Protein AF-A0A8K0I5X0-F1 (afdb_monomer)

Structur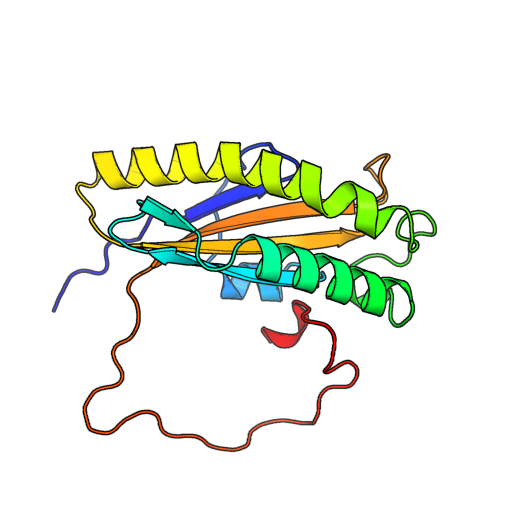e (mmCIF, N/CA/C/O backbone):
data_AF-A0A8K0I5X0-F1
#
_entry.id   AF-A0A8K0I5X0-F1
#
loop_
_atom_site.group_PDB
_atom_site.id
_atom_site.type_symbol
_atom_site.label_atom_id
_atom_site.label_alt_id
_atom_site.label_comp_id
_atom_site.label_asym_id
_atom_site.label_entity_id
_atom_site.label_seq_id
_atom_site.pdbx_PDB_ins_code
_atom_site.Cartn_x
_atom_site.Cartn_y
_atom_site.Cartn_z
_atom_site.occupancy
_atom_site.B_iso_or_equiv
_atom_site.auth_seq_id
_atom_site.auth_comp_id
_atom_site.auth_asym_id
_atom_site.auth_atom_id
_atom_site.pdbx_PDB_model_num
ATOM 1 N N . MET A 1 1 ? -26.945 3.906 11.981 1.00 29.92 1 MET A N 1
ATOM 2 C CA . MET A 1 1 ? -26.112 4.455 10.893 1.00 29.92 1 MET A CA 1
ATOM 3 C C . MET A 1 1 ? -24.850 4.997 11.536 1.00 29.92 1 MET A C 1
ATOM 5 O O . MET A 1 1 ? -24.919 6.042 12.167 1.00 29.92 1 MET A O 1
ATOM 9 N N . ALA A 1 2 ? -23.760 4.228 11.520 1.00 29.78 2 ALA A N 1
ATOM 10 C CA . ALA A 1 2 ? -22.483 4.699 12.047 1.00 29.78 2 ALA A CA 1
ATOM 11 C C . ALA A 1 2 ? -21.893 5.678 11.028 1.00 29.78 2 ALA A C 1
ATOM 13 O O . ALA A 1 2 ? -21.792 5.345 9.847 1.00 29.78 2 ALA A O 1
ATOM 14 N N . ALA A 1 3 ? -21.597 6.895 11.474 1.00 30.72 3 ALA A N 1
ATOM 15 C CA . ALA A 1 3 ? -20.929 7.895 10.664 1.00 30.72 3 ALA A CA 1
ATOM 16 C C . ALA A 1 3 ? -19.595 7.317 10.175 1.00 30.72 3 ALA A C 1
ATOM 18 O O . ALA A 1 3 ? -18.778 6.868 10.976 1.00 30.72 3 ALA A O 1
ATOM 19 N N . SER A 1 4 ? -19.397 7.300 8.859 1.00 37.94 4 SER A N 1
ATOM 20 C CA . SER A 1 4 ? -18.080 7.105 8.269 1.00 37.94 4 SER A CA 1
ATOM 21 C C . SER A 1 4 ? -17.205 8.255 8.762 1.00 37.94 4 SER A C 1
ATOM 23 O O . SER A 1 4 ? -17.360 9.392 8.322 1.00 37.94 4 SER A O 1
ATOM 25 N N . CYS A 1 5 ? -16.304 7.97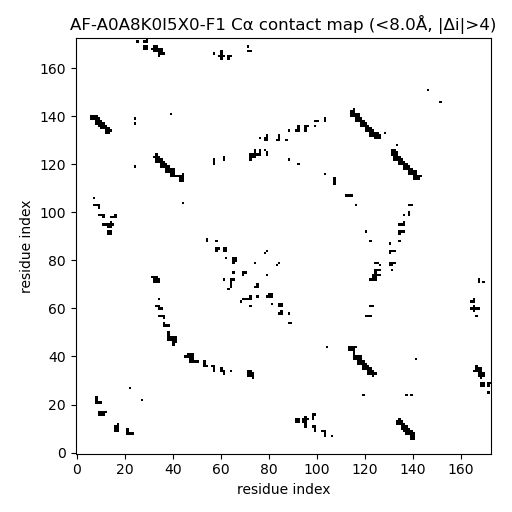7 9.705 1.00 38.91 5 CYS A N 1
ATOM 26 C CA . CYS A 1 5 ? -15.130 8.814 9.879 1.00 38.91 5 CYS A CA 1
ATOM 27 C C . CYS A 1 5 ? -14.436 8.829 8.516 1.00 38.91 5 CYS A C 1
ATOM 29 O O . CYS A 1 5 ? -14.141 7.766 7.963 1.00 38.91 5 CYS A O 1
ATOM 31 N N . SER A 1 6 ? -14.225 10.005 7.928 1.00 51.38 6 SER A N 1
ATOM 32 C CA . SER A 1 6 ? -13.335 10.127 6.778 1.00 51.38 6 SER A CA 1
ATOM 33 C C . SER A 1 6 ? -11.925 9.830 7.289 1.00 51.38 6 SER A C 1
ATOM 35 O O . SER A 1 6 ? -11.225 10.733 7.745 1.00 51.38 6 SER A O 1
ATOM 37 N N . GLY A 1 7 ? -11.567 8.546 7.345 1.00 64.31 7 GLY A N 1
ATOM 38 C CA . GLY A 1 7 ? -10.297 8.087 7.890 1.00 64.31 7 GLY A CA 1
ATOM 39 C C . GLY A 1 7 ? -9.145 8.818 7.210 1.00 64.31 7 GLY A C 1
ATOM 40 O O . GLY A 1 7 ? -9.146 8.969 5.984 1.00 64.31 7 GLY A O 1
ATOM 41 N N . GLY A 1 8 ? -8.192 9.307 8.007 1.00 86.69 8 GLY A N 1
ATOM 42 C CA . GLY A 1 8 ? -7.014 10.001 7.497 1.00 86.69 8 GLY A CA 1
ATOM 43 C C . GLY A 1 8 ? -6.289 9.135 6.466 1.00 86.69 8 GLY A C 1
ATOM 44 O O . GLY A 1 8 ? -6.124 7.927 6.661 1.00 86.69 8 GLY A O 1
ATOM 45 N N . ARG A 1 9 ? -5.890 9.752 5.352 1.00 94.75 9 ARG A N 1
ATOM 46 C CA . ARG A 1 9 ? -5.112 9.122 4.281 1.00 94.75 9 ARG A CA 1
ATOM 47 C C . ARG A 1 9 ? -3.801 9.871 4.144 1.00 94.75 9 ARG A C 1
ATOM 49 O O . ARG A 1 9 ? -3.785 11.098 4.165 1.00 94.75 9 ARG A O 1
ATOM 56 N N . PHE A 1 10 ? -2.723 9.124 3.991 1.00 96.62 10 PHE A N 1
ATOM 57 C CA . PHE A 1 10 ? -1.371 9.654 3.922 1.00 96.62 10 PHE A CA 1
ATOM 58 C C . PHE A 1 10 ? -0.678 9.043 2.720 1.00 96.62 10 PHE A C 1
ATOM 60 O O . PHE A 1 10 ? -0.804 7.843 2.470 1.00 96.62 10 PHE A O 1
ATOM 67 N N . LEU A 1 11 ? 0.057 9.871 1.992 1.00 97.81 11 LEU A N 1
ATOM 68 C CA . LEU A 1 11 ? 0.929 9.435 0.919 1.00 97.81 11 LEU A CA 1
ATOM 69 C C . LEU A 1 11 ? 2.339 9.911 1.235 1.00 97.81 11 LEU A C 1
ATOM 71 O O . LEU A 1 11 ? 2.541 11.055 1.638 1.00 97.81 11 LEU A O 1
ATOM 75 N N . ILE A 1 12 ? 3.296 9.010 1.089 1.00 97.69 12 ILE A N 1
ATOM 76 C CA . ILE A 1 12 ? 4.715 9.279 1.261 1.00 97.69 12 ILE A CA 1
ATOM 77 C C . ILE A 1 12 ? 5.373 8.888 -0.050 1.00 97.69 12 ILE A C 1
ATOM 79 O O . ILE A 1 12 ? 5.137 7.783 -0.539 1.00 97.69 12 ILE A O 1
ATOM 83 N N . VAL A 1 13 ? 6.143 9.803 -0.622 1.00 95.50 13 VAL A N 1
ATOM 84 C CA . VAL A 1 13 ? 6.848 9.620 -1.891 1.00 95.50 13 VAL A CA 1
ATOM 85 C C . VAL A 1 13 ? 8.331 9.762 -1.603 1.00 95.50 13 VAL A C 1
ATOM 87 O O . VAL A 1 13 ? 8.744 10.799 -1.089 1.00 95.50 13 VAL A O 1
ATOM 90 N N . ASN A 1 14 ? 9.109 8.712 -1.863 1.00 93.69 14 ASN A N 1
ATOM 91 C CA . ASN A 1 14 ? 10.561 8.684 -1.644 1.00 93.69 14 ASN A CA 1
ATOM 92 C C . ASN A 1 14 ? 10.944 9.181 -0.231 1.00 93.69 14 ASN A C 1
ATOM 94 O O . ASN A 1 14 ? 11.782 10.059 -0.060 1.00 93.69 14 ASN A O 1
ATOM 98 N N . GLY A 1 15 ? 10.254 8.682 0.804 1.00 94.31 15 GLY A N 1
ATOM 99 C CA . GLY A 1 15 ? 10.478 9.085 2.200 1.00 94.31 15 GLY A CA 1
ATOM 100 C C . GLY A 1 15 ? 9.826 10.410 2.626 1.00 94.31 15 GLY A C 1
ATOM 101 O O . GLY A 1 15 ? 9.713 10.675 3.826 1.00 94.31 15 GLY A O 1
ATOM 102 N N . VAL A 1 16 ? 9.321 11.217 1.689 1.00 95.19 16 VAL A N 1
ATOM 103 C CA . VAL A 1 16 ? 8.775 12.555 1.958 1.00 95.19 16 VAL A CA 1
ATOM 104 C C . VAL A 1 16 ? 7.240 12.543 1.991 1.00 95.19 16 VAL A C 1
ATOM 106 O O . VAL A 1 16 ? 6.602 12.064 1.051 1.00 95.19 16 VAL A O 1
ATOM 109 N N . PRO A 1 17 ? 6.596 13.079 3.045 1.00 95.38 17 PRO A N 1
ATOM 110 C CA . PRO A 1 17 ? 5.142 13.209 3.088 1.00 95.38 17 PRO A CA 1
ATOM 111 C C . PRO A 1 17 ? 4.601 14.119 1.979 1.00 95.38 17 PRO A C 1
ATOM 113 O O . PRO A 1 17 ? 5.042 15.257 1.818 1.00 95.38 17 PRO A O 1
ATOM 116 N N . HIS A 1 18 ? 3.596 13.639 1.255 1.00 94.88 18 HIS A N 1
ATOM 117 C CA . HIS A 1 18 ? 2.861 14.426 0.275 1.00 94.88 18 HIS A CA 1
ATOM 118 C C . HIS A 1 18 ? 1.938 15.435 0.977 1.00 94.88 18 HIS A C 1
ATOM 120 O O . HIS A 1 18 ? 1.214 15.079 1.906 1.00 94.88 18 HIS A O 1
ATOM 126 N N . ALA A 1 19 ? 1.949 16.690 0.523 1.00 88.19 19 ALA A N 1
ATOM 127 C CA . ALA A 1 19 ? 1.211 17.788 1.156 1.00 88.19 19 ALA A CA 1
ATOM 128 C C . ALA A 1 19 ? -0.217 18.009 0.608 1.00 88.19 19 ALA A C 1
ATOM 130 O O . ALA A 1 19 ? -0.969 18.791 1.188 1.00 88.19 19 ALA A O 1
ATOM 131 N N . GLY A 1 20 ? -0.584 17.376 -0.511 1.00 88.06 20 GLY A N 1
ATOM 132 C CA . GLY A 1 20 ? -1.892 17.521 -1.160 1.00 88.06 20 GLY A CA 1
ATOM 133 C C . GLY A 1 20 ? -2.956 16.532 -0.675 1.00 88.06 20 GLY A C 1
ATOM 134 O O . GLY A 1 20 ? -2.719 15.721 0.220 1.00 88.06 20 GLY A O 1
ATOM 135 N N . ASP A 1 21 ? -4.143 16.597 -1.290 1.00 91.19 21 ASP A N 1
ATOM 136 C CA . ASP A 1 21 ? -5.202 15.611 -1.049 1.00 91.19 21 ASP A CA 1
ATOM 137 C C . ASP A 1 21 ? -4.760 14.223 -1.527 1.00 91.19 21 ASP A C 1
ATOM 139 O O . ASP A 1 21 ? -4.235 14.056 -2.630 1.00 91.19 21 ASP A O 1
ATOM 143 N N . VAL A 1 22 ? -4.979 13.219 -0.682 1.00 95.38 22 VAL A N 1
ATOM 144 C CA . VAL A 1 22 ? -4.553 11.844 -0.943 1.00 95.38 22 VAL A CA 1
ATOM 145 C C . VAL A 1 22 ? -5.767 11.034 -1.395 1.00 95.38 22 VAL A C 1
ATOM 147 O O . VAL A 1 22 ? -6.696 10.854 -0.602 1.00 95.38 22 VAL A O 1
ATOM 150 N N . PRO A 1 23 ? -5.788 10.486 -2.624 1.00 94.50 23 PRO A N 1
ATOM 151 C CA . PRO A 1 23 ? -6.935 9.735 -3.125 1.00 94.50 23 PRO A CA 1
ATOM 152 C C . PRO A 1 23 ? -7.155 8.419 -2.353 1.00 94.50 23 PRO A C 1
ATOM 154 O O . PRO A 1 23 ? -6.279 7.946 -1.619 1.00 94.50 23 PRO A O 1
ATOM 157 N N . PRO A 1 24 ? -8.342 7.787 -2.470 1.00 94.50 24 PRO A N 1
ATOM 158 C CA . PRO A 1 24 ? -8.541 6.425 -1.979 1.00 94.50 24 PRO A CA 1
ATOM 159 C C . PRO A 1 24 ? -7.530 5.467 -2.621 1.00 94.50 24 PRO A C 1
ATOM 161 O O . PRO A 1 24 ? -7.135 5.670 -3.766 1.00 94.50 24 PRO A O 1
ATOM 164 N N . VAL A 1 25 ? -7.151 4.397 -1.913 1.00 94.94 25 VAL A N 1
ATOM 165 C CA . VAL A 1 25 ? -6.128 3.450 -2.398 1.00 94.94 25 VAL A CA 1
ATOM 166 C C . VAL A 1 25 ? -6.469 2.858 -3.770 1.00 94.94 25 VAL A C 1
ATOM 168 O O . VAL A 1 25 ? -5.575 2.642 -4.575 1.00 94.94 25 VAL A O 1
ATOM 171 N N . LEU A 1 26 ? -7.757 2.642 -4.059 1.00 94.44 26 LEU A N 1
ATOM 172 C CA . LEU A 1 26 ? -8.210 2.148 -5.358 1.00 94.44 26 LEU A CA 1
ATOM 173 C C . LEU A 1 26 ? -7.894 3.153 -6.473 1.00 94.44 26 LEU A C 1
ATOM 175 O O . LEU A 1 26 ? -7.140 2.827 -7.381 1.00 94.44 26 LEU A O 1
ATOM 179 N N . ALA A 1 27 ? -8.359 4.398 -6.332 1.00 94.25 27 ALA A N 1
ATOM 180 C CA . ALA A 1 27 ? -8.085 5.464 -7.295 1.00 94.25 27 ALA A CA 1
ATOM 181 C C . ALA A 1 27 ? -6.577 5.746 -7.445 1.00 94.25 27 ALA A C 1
ATOM 183 O O . ALA A 1 27 ? -6.103 6.046 -8.539 1.00 94.25 27 ALA A O 1
ATOM 184 N N . PHE A 1 28 ? -5.805 5.622 -6.357 1.00 95.25 28 PHE A N 1
ATOM 185 C CA . PHE A 1 28 ? -4.344 5.717 -6.400 1.00 95.25 28 PHE A CA 1
ATOM 186 C C . PHE A 1 28 ? -3.730 4.633 -7.299 1.00 95.25 28 PHE A C 1
ATOM 188 O O . PHE A 1 28 ? -2.926 4.953 -8.170 1.00 95.25 28 PHE A O 1
ATOM 195 N N . LEU A 1 29 ? -4.123 3.367 -7.120 1.00 95.56 29 LEU A N 1
ATOM 196 C CA . LEU A 1 29 ? -3.608 2.252 -7.920 1.00 95.56 29 LEU A CA 1
ATOM 197 C C . LEU A 1 29 ? -4.071 2.328 -9.382 1.00 95.56 29 LEU A C 1
ATOM 199 O O . LEU A 1 29 ? -3.286 2.057 -10.281 1.00 95.56 29 LEU A O 1
ATOM 203 N N . GLU A 1 30 ? -5.305 2.757 -9.643 1.00 93.50 30 GLU A N 1
ATOM 204 C CA . GLU A 1 30 ? -5.810 2.933 -11.013 1.00 93.50 30 GLU A CA 1
ATOM 205 C C . GLU A 1 30 ? -5.044 4.014 -11.798 1.00 93.50 30 GLU A C 1
ATOM 207 O O . GLU A 1 30 ? -4.874 3.884 -13.017 1.00 93.50 30 GLU A O 1
ATOM 212 N N . SER A 1 31 ? -4.584 5.066 -11.105 1.00 92.00 31 SER A N 1
ATOM 213 C CA . SER A 1 31 ? -3.871 6.211 -11.696 1.00 92.00 31 SER A CA 1
ATOM 214 C C . SER A 1 31 ? -2.346 6.109 -11.637 1.00 92.00 31 SER A C 1
ATOM 216 O O . SER A 1 31 ? -1.669 6.889 -12.304 1.00 92.00 31 SER A O 1
ATOM 218 N N . THR A 1 32 ? -1.793 5.157 -10.880 1.00 92.88 32 THR A N 1
ATOM 219 C CA . THR A 1 32 ? -0.343 5.009 -10.692 1.00 92.88 32 THR A CA 1
ATOM 220 C C . THR A 1 32 ? 0.099 3.608 -11.097 1.00 92.88 32 THR A C 1
ATOM 222 O O . THR A 1 32 ? -0.109 2.646 -10.359 1.00 92.88 32 THR A O 1
ATOM 225 N N . SER A 1 33 ? 0.729 3.481 -12.265 1.00 91.56 33 SER A N 1
ATOM 226 C CA . SER A 1 33 ? 1.323 2.223 -12.738 1.00 91.56 33 SER A CA 1
ATOM 227 C C . SER A 1 33 ? 2.529 1.816 -11.883 1.00 91.56 33 SER A C 1
ATOM 229 O O . SER A 1 33 ? 3.331 2.666 -11.497 1.00 91.56 33 SER A O 1
ATOM 231 N N . GLY A 1 34 ? 2.655 0.525 -11.573 1.00 93.44 34 GLY A N 1
ATOM 232 C CA . GLY A 1 34 ? 3.780 -0.011 -10.809 1.00 93.44 34 GLY A CA 1
ATOM 233 C C . GLY A 1 34 ? 3.482 -1.336 -10.107 1.00 93.44 34 GLY A C 1
ATOM 234 O O . GLY A 1 34 ? 2.338 -1.797 -10.024 1.00 93.44 34 GLY A O 1
ATOM 235 N N . ALA A 1 35 ? 4.526 -1.949 -9.553 1.00 94.56 35 ALA A N 1
ATOM 236 C CA . ALA A 1 35 ? 4.398 -3.122 -8.693 1.00 94.56 35 ALA A CA 1
ATOM 237 C C . ALA A 1 35 ? 3.953 -2.692 -7.292 1.00 94.56 35 ALA A C 1
ATOM 239 O O . ALA A 1 35 ? 4.452 -1.700 -6.768 1.00 94.56 35 ALA A O 1
ATOM 240 N N . TYR A 1 36 ? 3.056 -3.440 -6.646 1.00 96.38 36 TYR A N 1
ATOM 241 C CA . TYR A 1 36 ? 2.571 -3.061 -5.318 1.00 96.38 36 TYR A CA 1
ATOM 242 C C . TYR A 1 36 ? 2.332 -4.240 -4.379 1.00 96.38 36 TYR A C 1
ATOM 244 O O . TYR A 1 36 ? 2.051 -5.375 -4.768 1.00 96.38 36 TYR A O 1
ATOM 252 N N . THR A 1 37 ? 2.377 -3.957 -3.084 1.00 97.00 37 THR A N 1
ATOM 253 C CA . THR A 1 37 ? 1.956 -4.870 -2.024 1.00 97.00 37 THR A CA 1
ATOM 254 C C . THR A 1 37 ? 1.102 -4.107 -1.024 1.00 97.00 37 THR A C 1
ATOM 256 O O . THR A 1 37 ? 1.273 -2.912 -0.828 1.00 97.00 37 THR A O 1
ATOM 259 N N . THR A 1 38 ? 0.177 -4.810 -0.378 1.00 96.81 38 THR A N 1
ATOM 260 C CA . THR A 1 38 ? -0.692 -4.222 0.644 1.00 96.81 38 THR A CA 1
ATOM 261 C C . THR A 1 38 ? -0.659 -5.121 1.857 1.00 96.81 38 THR A C 1
ATOM 263 O O . THR A 1 38 ? -0.848 -6.331 1.705 1.00 96.81 38 THR A O 1
ATOM 266 N N . THR A 1 39 ? -0.417 -4.535 3.019 1.00 97.25 39 THR A N 1
ATOM 267 C CA . THR A 1 39 ? -0.546 -5.163 4.332 1.00 97.25 39 THR A CA 1
ATOM 268 C C . THR A 1 39 ? -1.390 -4.268 5.239 1.00 97.25 39 THR A C 1
ATOM 270 O O . THR A 1 39 ? -1.921 -3.244 4.806 1.00 97.25 39 THR A O 1
ATOM 273 N N . ARG A 1 40 ? -1.543 -4.662 6.497 1.00 96.75 40 ARG A N 1
ATOM 274 C CA . ARG A 1 40 ? -2.192 -3.861 7.523 1.00 96.75 40 ARG A CA 1
ATOM 275 C C . ARG A 1 40 ? -1.510 -4.024 8.867 1.00 96.75 40 ARG A C 1
ATOM 277 O O . ARG A 1 40 ? -0.764 -4.984 9.081 1.00 96.75 40 ARG A O 1
ATOM 284 N N . THR A 1 41 ? -1.832 -3.128 9.784 1.00 97.06 41 THR A N 1
ATOM 285 C CA . THR A 1 41 ? -1.501 -3.323 11.184 1.00 97.06 41 THR A CA 1
ATOM 286 C C . THR A 1 41 ? -2.465 -4.284 11.884 1.00 97.06 41 THR A C 1
ATOM 288 O O . THR A 1 41 ? -3.536 -4.642 11.368 1.00 97.06 41 THR A O 1
ATOM 291 N N . TYR A 1 42 ? -2.046 -4.742 13.059 1.00 95.50 42 TYR A N 1
ATOM 292 C CA . TYR A 1 42 ? -2.825 -5.582 13.950 1.00 95.50 42 TYR A CA 1
ATOM 293 C C . TYR A 1 42 ? -2.562 -5.239 15.414 1.00 95.50 42 TYR A C 1
ATOM 295 O O . TYR A 1 42 ? -1.448 -4.859 15.788 1.00 95.50 42 TYR A O 1
ATOM 303 N N . GLY A 1 43 ? -3.581 -5.465 16.241 1.00 93.88 43 GLY A N 1
ATOM 304 C CA . GLY A 1 43 ? -3.489 -5.323 17.684 1.00 93.88 43 GLY A CA 1
ATOM 305 C C . GLY A 1 43 ? -3.458 -3.859 18.090 1.00 93.88 43 GLY A C 1
ATOM 306 O O . GLY A 1 43 ? -2.593 -3.475 18.870 1.00 93.88 43 GLY A O 1
ATOM 307 N N . SER A 1 44 ? -4.377 -3.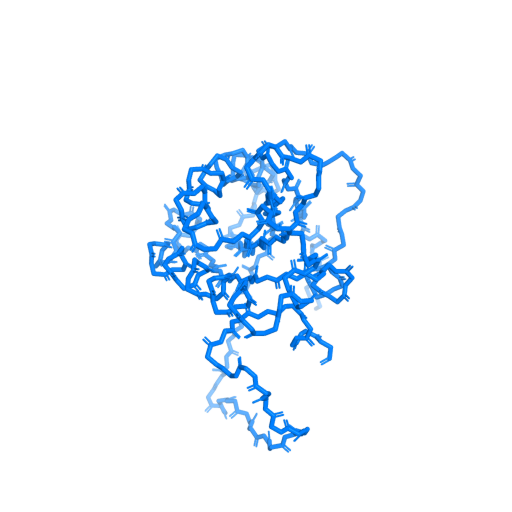046 17.558 1.00 91.50 44 SER A N 1
ATOM 308 C CA . SER A 1 44 ? -4.431 -1.605 17.833 1.00 91.50 44 SER A CA 1
ATOM 309 C C . SER A 1 44 ? -3.196 -0.878 17.285 1.00 91.50 44 SER A C 1
ATOM 311 O O . SER A 1 44 ? -2.568 -0.077 17.975 1.00 91.50 44 SER A O 1
ATOM 313 N N . ALA A 1 45 ? -2.835 -1.184 16.037 1.00 93.19 45 ALA A N 1
ATOM 314 C CA . ALA A 1 45 ? -1.670 -0.645 15.342 1.00 93.19 45 ALA A CA 1
ATOM 315 C C . ALA A 1 45 ? -0.285 -0.998 15.935 1.00 93.19 45 ALA A C 1
ATOM 317 O O . ALA A 1 45 ? 0.718 -0.400 15.551 1.00 93.19 45 ALA A O 1
ATOM 318 N N . ALA A 1 46 ? -0.201 -1.997 16.820 1.00 92.81 46 ALA A N 1
ATOM 319 C CA . ALA A 1 46 ? 1.049 -2.383 17.480 1.00 92.81 46 ALA A CA 1
ATOM 320 C C . ALA A 1 46 ? 2.047 -3.114 16.562 1.00 92.81 46 ALA A C 1
ATOM 322 O O . ALA A 1 46 ? 3.255 -3.049 16.786 1.00 92.81 46 ALA A O 1
ATOM 323 N N . LEU A 1 47 ? 1.558 -3.841 15.552 1.00 95.31 4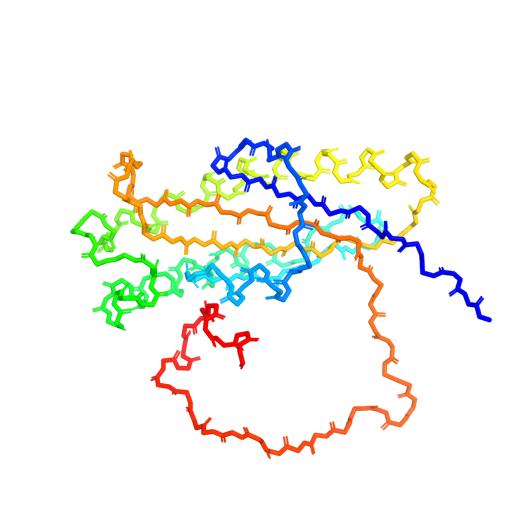7 LEU A N 1
ATOM 324 C CA . LEU A 1 47 ? 2.384 -4.666 14.664 1.00 95.31 47 LEU A CA 1
ATOM 325 C C . LEU A 1 47 ? 1.967 -4.489 13.207 1.00 95.31 47 LEU A C 1
ATOM 327 O O . LEU A 1 47 ? 0.777 -4.489 12.912 1.00 95.31 47 LEU A O 1
ATOM 331 N N . VAL A 1 48 ? 2.932 -4.441 12.286 1.00 96.62 48 VAL A N 1
ATOM 332 C CA . VAL A 1 48 ? 2.679 -4.564 10.840 1.00 96.62 48 VAL A CA 1
ATOM 333 C C . VAL A 1 48 ? 2.701 -6.044 10.458 1.00 96.62 48 VAL A C 1
ATOM 335 O O . VAL A 1 48 ? 3.703 -6.733 10.666 1.00 96.62 48 VAL A O 1
ATOM 338 N N . LEU A 1 49 ? 1.607 -6.559 9.895 1.00 96.62 49 LEU A N 1
ATOM 339 C CA . LEU A 1 49 ? 1.490 -7.989 9.614 1.00 96.62 49 LEU A CA 1
ATOM 340 C C . LEU A 1 49 ? 2.401 -8.429 8.461 1.00 96.62 49 LEU A C 1
ATOM 342 O O . LEU A 1 49 ? 2.380 -7.860 7.369 1.00 96.62 49 LEU A O 1
ATOM 346 N N . PHE A 1 50 ? 3.169 -9.495 8.704 1.00 96.62 50 PHE A N 1
ATOM 347 C CA . PHE A 1 50 ? 3.989 -10.198 7.709 1.00 96.62 50 PHE A CA 1
ATOM 348 C C . PHE A 1 50 ? 4.897 -9.290 6.864 1.00 96.62 50 PHE A C 1
ATOM 350 O O . PHE A 1 50 ? 5.137 -9.588 5.693 1.00 96.62 50 PHE A O 1
ATOM 357 N N . TRP A 1 51 ? 5.392 -8.192 7.439 1.00 94.12 51 TRP A N 1
ATOM 358 C CA . TRP A 1 51 ? 6.079 -7.126 6.705 1.00 94.12 51 TRP A CA 1
ATOM 359 C C . TRP A 1 51 ? 7.179 -7.628 5.760 1.00 94.12 51 TRP A C 1
ATOM 361 O O . TRP A 1 51 ? 7.137 -7.357 4.562 1.00 94.12 51 TRP A O 1
ATOM 371 N N . GLU A 1 52 ? 8.076 -8.472 6.266 1.00 94.06 52 GLU A N 1
ATOM 372 C CA . GLU A 1 52 ? 9.159 -9.080 5.483 1.00 94.06 52 GLU A CA 1
ATOM 373 C C . GLU A 1 52 ? 8.656 -9.837 4.249 1.00 94.06 52 GLU A C 1
ATOM 375 O O . GLU A 1 52 ? 9.181 -9.690 3.147 1.00 94.06 52 GLU A O 1
ATOM 380 N N . ARG A 1 53 ? 7.569 -10.602 4.398 1.00 95.62 53 ARG A N 1
ATOM 381 C CA . ARG A 1 53 ? 6.954 -11.334 3.283 1.00 95.62 53 ARG A CA 1
ATOM 382 C C . ARG A 1 53 ? 6.362 -10.377 2.250 1.00 95.62 53 ARG A C 1
ATOM 384 O O . ARG A 1 53 ? 6.419 -10.658 1.053 1.00 95.62 53 ARG A O 1
ATOM 391 N N . HIS A 1 54 ? 5.784 -9.263 2.698 1.00 96.56 54 HIS A N 1
ATOM 392 C CA . HIS A 1 54 ? 5.244 -8.244 1.804 1.00 96.56 54 HIS A CA 1
ATOM 393 C C . HIS A 1 54 ? 6.346 -7.535 1.013 1.00 96.56 54 HIS A C 1
ATOM 395 O O . HIS A 1 54 ? 6.149 -7.346 -0.188 1.00 96.56 54 HIS A O 1
ATOM 401 N N . LEU A 1 55 ? 7.483 -7.222 1.642 1.00 94.12 55 LEU A N 1
ATOM 402 C CA . LEU A 1 55 ? 8.653 -6.644 0.976 1.00 94.12 55 LEU A CA 1
ATOM 403 C C . LEU A 1 55 ? 9.276 -7.600 -0.043 1.00 94.12 55 LEU A C 1
ATOM 405 O O . LEU A 1 55 ? 9.506 -7.195 -1.181 1.00 94.12 55 LEU A O 1
ATOM 409 N N . CYS A 1 56 ? 9.477 -8.874 0.312 1.00 93.69 56 CYS A N 1
ATOM 410 C CA . CYS A 1 56 ? 9.982 -9.865 -0.643 1.00 93.69 56 CYS A CA 1
ATOM 411 C C . CYS A 1 56 ? 9.054 -9.989 -1.856 1.00 93.69 56 CYS A C 1
ATOM 413 O 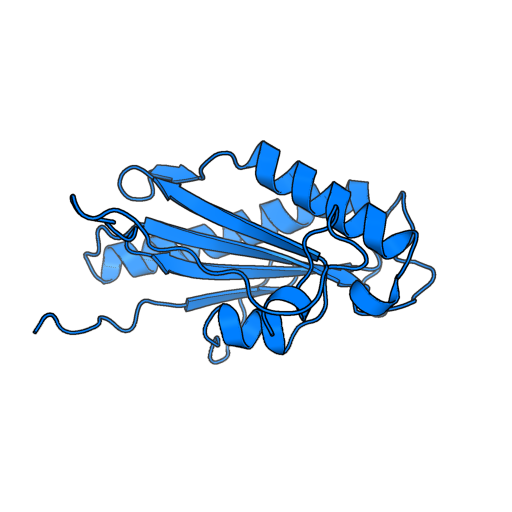O . CYS A 1 56 ? 9.512 -9.941 -2.992 1.00 93.69 56 CYS A O 1
ATOM 415 N N . ARG A 1 57 ? 7.733 -10.056 -1.631 1.00 94.44 57 ARG A N 1
ATOM 416 C CA . ARG A 1 57 ? 6.760 -10.125 -2.731 1.00 94.44 57 ARG A CA 1
ATOM 417 C C . ARG A 1 57 ? 6.767 -8.874 -3.614 1.00 94.44 57 ARG A C 1
ATOM 419 O O . ARG A 1 57 ? 6.547 -8.989 -4.819 1.00 94.44 57 ARG A O 1
ATOM 426 N N . LEU A 1 58 ? 6.977 -7.694 -3.030 1.00 95.56 58 LEU A N 1
ATOM 427 C CA . LEU A 1 58 ? 7.098 -6.442 -3.777 1.00 95.56 58 LEU A CA 1
ATOM 428 C C . LEU A 1 58 ? 8.343 -6.460 -4.669 1.00 95.56 58 LEU A C 1
ATOM 430 O O . LEU A 1 58 ? 8.226 -6.203 -5.864 1.00 95.56 58 LEU A O 1
ATOM 434 N N . ALA A 1 59 ? 9.495 -6.840 -4.110 1.00 92.75 59 ALA A N 1
ATOM 435 C CA . ALA A 1 59 ? 10.743 -6.976 -4.856 1.00 92.75 59 ALA A CA 1
ATOM 436 C C . ALA A 1 59 ? 10.630 -8.011 -5.985 1.00 92.75 59 ALA A C 1
ATOM 438 O O . ALA A 1 59 ? 11.039 -7.737 -7.111 1.00 92.75 59 ALA A O 1
ATOM 439 N N . ASP A 1 60 ? 10.005 -9.162 -5.721 1.00 92.44 60 ASP A N 1
ATOM 440 C CA . ASP A 1 60 ? 9.740 -10.177 -6.742 1.00 92.44 60 ASP A CA 1
ATOM 441 C C . ASP A 1 60 ? 8.810 -9.674 -7.847 1.00 92.44 60 ASP A C 1
ATOM 443 O O . ASP A 1 60 ? 9.064 -9.928 -9.022 1.00 92.44 60 ASP A O 1
ATOM 447 N N . SER A 1 61 ? 7.754 -8.939 -7.492 1.00 93.31 61 SER A N 1
ATOM 448 C CA . SER A 1 61 ? 6.835 -8.367 -8.481 1.00 93.31 61 SER A CA 1
ATOM 449 C C . SER A 1 61 ? 7.561 -7.351 -9.360 1.00 93.31 61 SER A C 1
ATOM 451 O O . SER A 1 61 ? 7.524 -7.479 -10.578 1.00 93.31 61 SER A O 1
ATOM 453 N N . ALA A 1 62 ? 8.292 -6.408 -8.759 1.00 91.50 62 ALA A N 1
ATOM 454 C CA . ALA A 1 62 ? 9.075 -5.415 -9.493 1.00 91.50 62 ALA A CA 1
ATOM 455 C C . ALA A 1 62 ? 10.123 -6.069 -10.407 1.00 91.50 62 ALA A C 1
ATOM 457 O O . ALA A 1 62 ? 10.269 -5.676 -11.560 1.00 91.50 62 ALA A O 1
ATOM 458 N N . ARG A 1 63 ? 10.797 -7.121 -9.925 1.00 88.62 63 ARG A N 1
ATOM 459 C CA . ARG A 1 63 ? 11.739 -7.932 -10.707 1.00 88.62 63 ARG A CA 1
ATOM 460 C C . ARG A 1 63 ? 11.087 -8.570 -11.928 1.00 88.62 63 ARG A C 1
ATOM 462 O O . ARG A 1 63 ? 11.677 -8.539 -13.004 1.00 88.62 63 ARG A O 1
ATOM 469 N N . ILE A 1 64 ? 9.928 -9.206 -11.751 1.00 90.06 64 ILE A N 1
ATOM 470 C CA . ILE A 1 64 ? 9.221 -9.869 -12.852 1.00 90.06 64 ILE A CA 1
ATOM 471 C C . ILE A 1 64 ? 8.856 -8.832 -13.918 1.00 90.06 64 ILE A C 1
ATOM 473 O O . ILE A 1 64 ? 9.193 -9.039 -15.080 1.00 90.06 64 ILE A O 1
ATOM 477 N N . LEU A 1 65 ? 8.261 -7.701 -13.520 1.00 89.31 65 LEU A N 1
ATOM 478 C CA . LEU A 1 65 ? 7.862 -6.647 -14.459 1.00 89.31 65 LEU A CA 1
ATOM 479 C C . LEU A 1 65 ? 9.070 -6.040 -15.179 1.00 89.31 65 LEU A C 1
ATOM 481 O O . LEU A 1 65 ? 9.067 -5.972 -16.400 1.00 89.31 65 LEU A O 1
ATOM 485 N N . ALA A 1 66 ? 10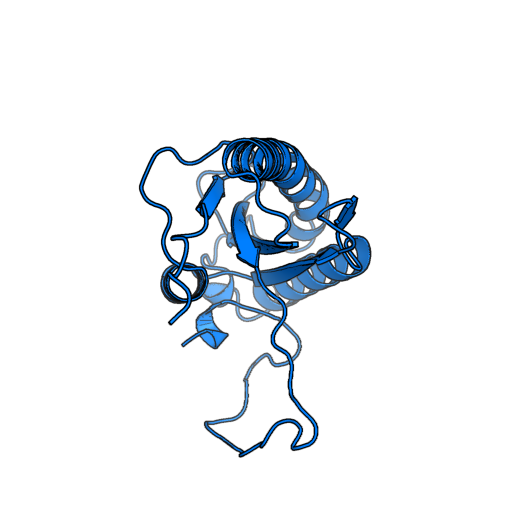.144 -5.707 -14.456 1.00 85.69 66 ALA A N 1
ATOM 486 C CA . ALA A 1 66 ? 11.381 -5.196 -15.053 1.00 85.69 66 ALA A CA 1
ATOM 487 C C . ALA A 1 66 ? 12.008 -6.161 -16.078 1.00 85.69 66 ALA A C 1
ATOM 489 O O . ALA A 1 66 ? 12.730 -5.732 -16.976 1.00 85.69 66 ALA A O 1
ATOM 490 N N . GLY A 1 67 ? 11.780 -7.470 -15.920 1.00 82.81 67 GLY A N 1
ATOM 491 C CA . GLY A 1 67 ? 12.249 -8.493 -16.851 1.00 82.81 67 GLY A CA 1
ATOM 492 C C . GLY A 1 67 ? 11.362 -8.641 -18.087 1.00 82.81 67 GLY A C 1
ATOM 493 O O . GLY A 1 67 ? 11.890 -8.821 -19.181 1.00 82.81 67 GLY A O 1
ATOM 494 N N . SER A 1 68 ? 10.040 -8.605 -17.909 1.00 79.56 68 SER A N 1
ATOM 495 C CA . SER A 1 68 ? 9.021 -8.581 -18.965 1.00 79.56 68 SER A CA 1
ATOM 496 C C . SER A 1 68 ? 7.630 -8.626 -18.312 1.00 79.56 68 SER A C 1
ATOM 498 O O . SER A 1 68 ? 7.371 -9.584 -17.573 1.00 79.56 68 SER A O 1
ATOM 500 N N . PRO A 1 69 ? 6.698 -7.690 -18.589 1.00 84.06 69 PRO A N 1
ATOM 501 C CA . PRO A 1 69 ? 6.769 -6.481 -19.428 1.00 84.06 69 PRO A CA 1
ATOM 502 C C . PRO A 1 69 ? 7.074 -5.193 -18.604 1.00 84.06 69 PRO A C 1
ATOM 504 O O . PRO A 1 69 ? 6.325 -4.877 -17.670 1.00 84.06 69 PRO A O 1
ATOM 507 N N . PRO A 1 70 ? 8.166 -4.453 -18.900 1.00 82.94 70 PRO A N 1
ATOM 508 C CA . PRO A 1 70 ? 8.622 -3.310 -18.092 1.00 82.94 70 PRO A CA 1
ATOM 509 C C . PRO A 1 70 ? 7.667 -2.1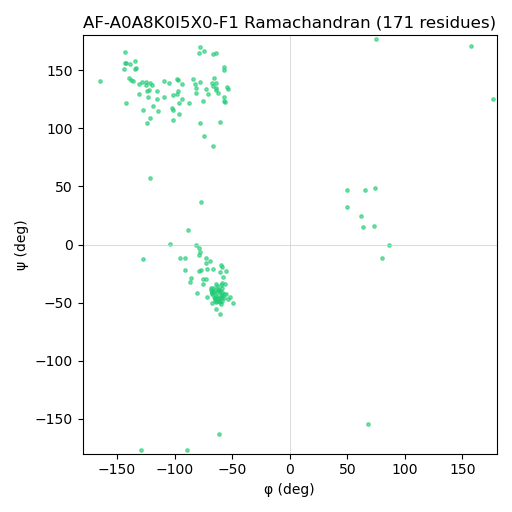11 -18.113 1.00 82.94 70 PRO A C 1
ATOM 511 O O . PRO A 1 70 ? 7.638 -1.345 -17.148 1.00 82.94 70 PRO A O 1
ATOM 514 N N . GLU A 1 71 ? 6.809 -2.012 -19.126 1.00 86.50 71 GLU A N 1
ATOM 515 C CA . GLU A 1 71 ? 5.801 -0.959 -19.263 1.00 86.50 71 GLU A CA 1
ATOM 516 C C . GLU A 1 71 ? 4.848 -0.953 -18.052 1.00 86.50 71 GLU A C 1
ATOM 518 O O . GLU A 1 71 ? 4.416 0.096 -17.571 1.00 86.50 71 GLU A O 1
ATOM 523 N N . LEU A 1 72 ? 4.572 -2.137 -17.487 1.00 88.06 72 LEU A N 1
ATOM 524 C CA . LEU A 1 72 ? 3.725 -2.302 -16.299 1.00 88.06 72 LEU A CA 1
ATOM 525 C C . LEU A 1 72 ? 4.394 -1.828 -15.001 1.00 88.06 72 LEU A C 1
ATOM 527 O O . LEU A 1 72 ? 3.713 -1.635 -13.990 1.00 88.06 72 LEU A O 1
ATOM 531 N N . LEU A 1 73 ? 5.715 -1.631 -15.008 1.00 86.69 73 LEU A N 1
ATOM 532 C CA . LEU A 1 73 ? 6.437 -0.977 -13.918 1.00 86.69 73 LEU A CA 1
ATOM 533 C C . LEU A 1 73 ? 6.341 0.557 -14.018 1.00 86.69 73 LEU A C 1
ATOM 535 O O . LEU A 1 73 ? 6.868 1.251 -13.155 1.00 86.69 73 LEU A O 1
ATOM 539 N N . GLY A 1 74 ? 5.657 1.096 -15.031 1.00 80.62 74 GLY A N 1
ATOM 540 C CA . GLY A 1 74 ? 5.429 2.531 -15.212 1.00 80.62 74 GLY A CA 1
ATOM 541 C C . GLY A 1 74 ? 6.550 3.270 -15.946 1.00 80.62 74 GLY A C 1
ATOM 542 O O . GLY A 1 74 ? 6.425 4.475 -16.149 1.00 80.62 74 GLY A O 1
ATOM 543 N N . SER A 1 75 ? 7.625 2.582 -16.346 1.00 71.75 75 SER A N 1
ATOM 544 C CA . SER A 1 75 ? 8.682 3.128 -17.202 1.00 71.75 75 SER A CA 1
ATOM 545 C C . SER A 1 75 ? 9.557 2.010 -17.779 1.00 71.75 75 SER A C 1
ATOM 547 O O . SER A 1 75 ? 9.948 1.088 -17.062 1.00 71.75 75 SER A O 1
ATOM 549 N N . ASP A 1 76 ? 9.948 2.154 -19.047 1.00 67.19 76 ASP A N 1
ATOM 550 C CA . ASP A 1 76 ? 10.831 1.220 -19.765 1.00 67.19 76 ASP A CA 1
ATOM 551 C C . ASP A 1 76 ? 12.318 1.571 -19.572 1.00 67.19 76 ASP A C 1
ATOM 553 O O . ASP A 1 76 ? 13.202 1.102 -20.303 1.00 67.19 76 ASP A O 1
ATOM 557 N N . HIS A 1 77 ? 12.614 2.456 -18.614 1.00 67.38 77 HIS A N 1
ATOM 558 C CA . HIS A 1 77 ? 13.917 3.085 -18.509 1.00 67.38 77 HIS A CA 1
ATOM 559 C C . HIS A 1 77 ? 15.032 2.060 -18.210 1.00 67.38 77 HIS A C 1
ATOM 561 O O . HIS A 1 77 ? 14.906 1.240 -17.294 1.00 67.38 77 HIS A O 1
ATOM 567 N N . PRO A 1 78 ? 16.193 2.119 -18.900 1.00 63.97 78 PRO A N 1
ATOM 568 C CA . PRO A 1 78 ? 17.274 1.140 -18.743 1.00 63.97 78 PRO A CA 1
ATOM 569 C C . PRO A 1 78 ? 17.850 1.024 -17.325 1.00 63.97 78 PRO A C 1
ATOM 571 O O . PRO A 1 78 ? 18.508 0.027 -17.028 1.00 63.97 78 PRO A O 1
ATOM 574 N N . ARG A 1 79 ? 17.647 2.038 -16.468 1.00 65.19 79 ARG A N 1
ATOM 575 C CA . ARG A 1 79 ? 18.080 2.018 -15.058 1.00 65.19 79 ARG A CA 1
ATOM 576 C C . ARG A 1 79 ? 17.148 1.219 -14.148 1.00 65.19 79 ARG A C 1
ATOM 578 O O . ARG A 1 79 ? 17.626 0.668 -13.164 1.00 65.19 79 ARG A O 1
ATOM 585 N N . ALA A 1 80 ? 15.883 1.030 -14.522 1.00 61.88 80 ALA A N 1
ATOM 586 C CA . ALA A 1 80 ? 14.937 0.170 -13.809 1.00 61.88 80 ALA A CA 1
ATOM 587 C C . ALA A 1 80 ? 15.185 -1.330 -14.100 1.00 61.88 80 ALA A C 1
ATOM 589 O O . ALA A 1 80 ? 14.254 -2.125 -14.214 1.00 61.88 80 ALA A O 1
ATOM 590 N N . ARG A 1 81 ? 16.455 -1.739 -14.247 1.00 65.88 81 ARG A N 1
ATOM 591 C CA . ARG A 1 81 ? 16.852 -3.121 -14.544 1.00 65.88 81 ARG A CA 1
ATOM 592 C C . ARG A 1 81 ? 17.263 -3.872 -13.282 1.00 65.88 81 ARG A C 1
ATOM 594 O O . ARG A 1 81 ? 17.910 -3.360 -12.370 1.00 65.88 81 ARG A O 1
ATOM 601 N N . PHE A 1 82 ? 16.883 -5.141 -13.265 1.00 61.75 82 PHE A N 1
ATOM 602 C CA . PHE A 1 82 ? 17.131 -6.097 -12.198 1.00 61.75 82 PHE A CA 1
ATOM 603 C C . PHE A 1 82 ? 18.608 -6.526 -12.218 1.00 61.75 82 PHE A C 1
ATOM 605 O O . PHE A 1 82 ? 18.989 -7.376 -13.023 1.00 61.75 82 PHE A O 1
ATOM 612 N N . PRO A 1 83 ? 19.471 -5.857 -11.433 1.00 56.41 83 PRO A N 1
ATOM 613 C CA . PRO A 1 83 ? 19.529 -6.106 -9.988 1.00 56.41 83 PRO A CA 1
ATOM 614 C C . PRO A 1 83 ? 19.417 -4.855 -9.099 1.00 56.41 83 PRO A C 1
ATOM 616 O O . PRO A 1 83 ? 19.205 -5.005 -7.896 1.00 56.41 83 PRO A O 1
ATOM 619 N N . ALA A 1 84 ? 19.530 -3.648 -9.663 1.00 62.94 84 ALA A N 1
ATOM 620 C CA . ALA A 1 84 ? 19.500 -2.397 -8.900 1.00 62.94 84 ALA A CA 1
ATOM 621 C C . ALA A 1 84 ? 18.165 -2.247 -8.157 1.00 62.94 84 ALA A C 1
ATOM 623 O O . ALA A 1 84 ? 18.140 -2.063 -6.943 1.00 62.94 84 ALA A O 1
ATOM 624 N N . VAL A 1 85 ? 17.065 -2.516 -8.869 1.00 66.00 85 VAL A N 1
ATOM 625 C CA . VAL A 1 85 ? 15.686 -2.434 -8.368 1.00 66.00 85 VAL A CA 1
ATOM 626 C C . VAL A 1 85 ? 15.477 -3.222 -7.070 1.00 66.00 85 VAL A C 1
ATOM 628 O O . VAL A 1 85 ? 14.884 -2.725 -6.122 1.00 66.00 85 VAL A O 1
ATOM 631 N N . SER A 1 86 ? 15.986 -4.451 -6.973 1.00 69.81 86 SER A N 1
ATOM 632 C CA . SER A 1 86 ? 15.715 -5.290 -5.799 1.00 69.81 86 SER A CA 1
ATOM 633 C C . SER A 1 86 ? 16.501 -4.874 -4.556 1.00 69.81 86 SER A C 1
ATOM 635 O O . SER A 1 86 ? 16.024 -5.115 -3.446 1.00 69.81 86 SER A O 1
ATOM 637 N N . ALA A 1 87 ? 17.698 -4.307 -4.723 1.00 73.50 87 ALA A N 1
ATOM 638 C CA . ALA A 1 87 ? 18.539 -3.893 -3.603 1.00 73.50 87 ALA A CA 1
ATOM 639 C C . ALA A 1 87 ? 18.016 -2.606 -2.949 1.00 73.50 87 ALA A C 1
ATOM 641 O O . ALA A 1 87 ? 18.092 -2.462 -1.729 1.00 73.50 87 ALA A O 1
ATOM 642 N N . VAL A 1 88 ? 17.436 -1.710 -3.752 1.00 81.06 88 VAL A N 1
ATOM 643 C CA . VAL A 1 88 ? 16.981 -0.390 -3.296 1.00 81.06 88 VAL A CA 1
ATOM 644 C C . VAL A 1 88 ? 15.566 -0.415 -2.702 1.00 81.06 88 VAL A C 1
ATOM 646 O O . VAL A 1 88 ? 15.283 0.338 -1.777 1.00 81.06 88 VAL A O 1
ATOM 649 N N . ILE A 1 89 ? 14.678 -1.330 -3.121 1.00 88.31 89 ILE A N 1
ATOM 650 C CA . ILE A 1 89 ? 13.273 -1.348 -2.650 1.00 88.31 89 ILE A CA 1
ATOM 651 C C . ILE A 1 89 ? 13.157 -1.365 -1.121 1.00 88.31 89 ILE A C 1
ATOM 653 O O . ILE A 1 89 ? 12.371 -0.610 -0.554 1.00 88.31 89 ILE A O 1
ATOM 657 N N . ARG A 1 90 ? 13.922 -2.220 -0.434 1.00 91.94 90 ARG A N 1
ATOM 658 C CA . ARG A 1 90 ? 13.819 -2.349 1.026 1.00 91.94 90 ARG A CA 1
ATOM 659 C C . ARG A 1 90 ? 14.130 -1.034 1.758 1.00 91.94 90 ARG A C 1
ATOM 661 O O . ARG A 1 90 ? 13.246 -0.588 2.489 1.00 91.94 90 ARG A O 1
ATOM 668 N N . PRO A 1 91 ? 15.324 -0.425 1.620 1.00 91.62 91 PRO A N 1
ATOM 669 C CA . PRO A 1 91 ? 15.656 0.781 2.375 1.00 91.62 91 PRO A CA 1
ATOM 670 C C . PRO A 1 91 ? 14.673 1.931 2.114 1.00 91.62 91 PRO A C 1
ATOM 672 O O . PRO A 1 91 ? 14.194 2.524 3.080 1.00 91.62 91 PRO A O 1
ATOM 675 N N . PHE A 1 92 ? 14.279 2.174 0.858 1.00 90.31 92 PHE A N 1
ATOM 676 C CA . PHE A 1 92 ? 13.341 3.254 0.517 1.00 90.31 92 PHE A CA 1
ATOM 677 C C . PHE A 1 92 ? 11.924 3.022 1.049 1.00 90.31 92 PHE A C 1
ATOM 679 O O . PHE A 1 92 ? 11.274 3.944 1.558 1.00 90.31 92 PHE A O 1
ATOM 686 N N . VAL A 1 93 ? 11.422 1.785 0.967 1.00 94.75 93 VAL A N 1
ATOM 687 C CA . VAL A 1 93 ? 10.100 1.460 1.514 1.00 94.75 93 VAL A CA 1
ATOM 688 C C . VAL A 1 93 ? 10.122 1.543 3.040 1.00 94.75 93 VAL A C 1
ATOM 690 O O . VAL A 1 93 ? 9.163 2.034 3.632 1.00 94.75 93 VAL A O 1
ATOM 693 N N . GLU A 1 94 ? 11.198 1.108 3.697 1.00 94.62 94 GLU A N 1
ATOM 694 C CA . GLU A 1 94 ? 11.335 1.228 5.151 1.00 94.62 94 GLU A CA 1
ATOM 695 C C . GLU A 1 94 ? 11.435 2.683 5.620 1.00 94.62 94 GLU A C 1
ATOM 697 O O . GLU A 1 94 ? 10.827 3.042 6.630 1.00 94.62 94 GLU A O 1
ATOM 702 N N . GLU A 1 95 ? 12.174 3.532 4.907 1.00 93.69 95 GLU A N 1
ATOM 703 C CA . GLU A 1 95 ? 12.214 4.971 5.174 1.00 93.69 95 GLU A CA 1
ATOM 704 C C . GLU A 1 95 ? 10.820 5.593 5.050 1.00 93.69 95 GLU A C 1
ATOM 706 O O . GLU A 1 95 ? 10.327 6.214 6.000 1.00 93.69 95 GLU A O 1
ATOM 711 N N . SER A 1 96 ? 10.139 5.323 3.934 1.00 95.81 96 SER A N 1
ATOM 712 C CA . SER A 1 96 ? 8.770 5.788 3.701 1.00 95.81 96 SER A CA 1
ATOM 713 C C . SER A 1 96 ? 7.804 5.280 4.775 1.00 95.81 96 SER A C 1
ATOM 715 O O . SER A 1 96 ? 6.921 6.012 5.225 1.00 95.81 96 SER A O 1
ATOM 717 N N . LEU A 1 97 ? 7.997 4.042 5.243 1.00 95.62 97 LEU A N 1
ATOM 718 C CA . LEU A 1 97 ? 7.197 3.436 6.303 1.00 95.62 97 LEU A CA 1
ATOM 719 C C . LEU A 1 97 ? 7.386 4.144 7.639 1.00 95.62 97 LEU A C 1
ATOM 721 O O . LEU A 1 97 ? 6.393 4.428 8.310 1.00 95.62 97 LEU A O 1
ATOM 725 N N . ARG A 1 98 ? 8.626 4.458 8.024 1.00 94.19 98 ARG A N 1
ATOM 726 C CA . ARG A 1 98 ? 8.907 5.192 9.269 1.00 94.19 98 ARG A CA 1
ATOM 727 C C . ARG A 1 98 ? 8.259 6.577 9.244 1.00 94.19 98 ARG A C 1
ATOM 729 O O . ARG A 1 98 ? 7.594 6.948 10.215 1.00 94.19 98 ARG A O 1
ATOM 736 N N . ALA A 1 99 ? 8.401 7.307 8.136 1.00 93.69 99 ALA A N 1
ATOM 737 C CA . ALA A 1 99 ? 7.786 8.623 7.968 1.00 93.69 99 ALA A CA 1
ATOM 738 C C . ALA A 1 99 ? 6.250 8.542 8.027 1.00 93.69 99 ALA A C 1
ATOM 740 O O . ALA A 1 99 ? 5.603 9.274 8.785 1.00 93.69 99 ALA A O 1
ATOM 741 N N . GLY A 1 100 ? 5.668 7.607 7.274 1.00 95.62 100 GLY A N 1
ATOM 742 C CA . GLY A 1 100 ? 4.224 7.475 7.140 1.00 95.62 100 GLY A CA 1
ATOM 743 C C . GLY A 1 100 ? 3.514 6.945 8.377 1.00 95.62 100 GLY A C 1
ATOM 744 O O . GLY A 1 100 ? 2.504 7.518 8.789 1.00 95.62 100 GLY A O 1
ATOM 745 N N . LEU A 1 101 ? 4.041 5.893 9.012 1.00 95.06 101 LEU A N 1
ATOM 746 C CA . LEU A 1 101 ? 3.450 5.356 10.241 1.00 95.06 101 LEU A CA 1
ATOM 747 C C . LEU A 1 101 ? 3.463 6.392 11.359 1.00 95.06 101 LEU A C 1
ATOM 749 O O . LEU A 1 101 ? 2.472 6.520 12.071 1.00 95.06 101 LEU A O 1
ATOM 753 N N . GLY A 1 102 ? 4.541 7.170 11.488 1.00 93.75 102 GLY A N 1
ATOM 754 C CA . GLY A 1 102 ? 4.600 8.242 12.476 1.00 93.75 102 GLY A CA 1
ATOM 755 C C . GLY A 1 102 ? 3.462 9.255 12.305 1.00 93.75 102 GLY A C 1
ATOM 756 O O . GLY A 1 102 ? 2.858 9.670 13.293 1.00 93.75 102 GLY A O 1
ATOM 757 N N . LEU A 1 103 ? 3.145 9.641 11.066 1.00 93.94 103 LEU A N 1
ATOM 758 C CA . LEU A 1 103 ? 2.032 10.550 10.768 1.00 93.94 103 LEU A CA 1
ATOM 759 C C . LEU A 1 103 ? 0.674 9.909 11.065 1.00 93.94 103 LEU A C 1
ATOM 761 O O . LEU A 1 103 ? -0.133 10.498 11.786 1.00 93.94 103 LEU A O 1
ATOM 765 N N . ALA A 1 104 ? 0.453 8.696 10.561 1.00 95.62 104 ALA A N 1
ATOM 766 C CA . ALA A 1 104 ? -0.819 7.999 10.696 1.00 95.62 104 ALA A CA 1
ATOM 767 C C . ALA A 1 104 ? -1.155 7.658 12.157 1.00 95.62 104 ALA A C 1
ATOM 769 O O . ALA A 1 104 ? -2.304 7.809 12.568 1.00 95.62 104 ALA A O 1
ATOM 770 N N . LEU A 1 105 ? -0.162 7.259 12.960 1.00 95.56 105 LEU A N 1
ATOM 771 C CA . LEU A 1 105 ? -0.348 6.974 14.387 1.00 95.56 105 LEU A CA 1
ATOM 772 C C . LEU A 1 105 ? -0.684 8.240 15.184 1.00 95.56 105 LEU A C 1
ATOM 774 O O . LEU A 1 105 ? -1.613 8.221 15.983 1.00 95.56 105 LEU A O 1
ATOM 778 N N . ARG A 1 106 ? -0.010 9.368 14.912 1.00 94.81 106 ARG A N 1
ATOM 779 C CA . ARG A 1 106 ? -0.354 10.653 15.551 1.00 94.81 106 ARG A CA 1
ATOM 780 C C . ARG A 1 106 ? -1.775 11.102 15.221 1.00 94.81 106 ARG A C 1
ATOM 782 O O . ARG A 1 106 ? -2.449 11.658 16.084 1.00 94.81 106 ARG A O 1
ATOM 789 N N . GLU A 1 107 ? -2.222 10.896 13.982 1.00 94.31 107 GLU A N 1
ATOM 790 C CA . GLU A 1 107 ? -3.607 11.186 13.596 1.00 94.31 107 GLU A CA 1
ATOM 791 C C . GLU A 1 107 ? -4.595 10.291 14.326 1.00 94.31 107 GLU A C 1
ATOM 793 O O . GLU A 1 107 ? -5.578 10.770 14.884 1.00 94.31 107 GLU A O 1
ATOM 798 N N . ARG A 1 108 ? -4.304 8.993 14.355 1.00 93.62 108 ARG A N 1
ATOM 799 C CA . ARG A 1 108 ? -5.122 7.996 15.035 1.00 93.62 108 ARG A CA 1
ATOM 800 C C . ARG A 1 108 ? -5.302 8.331 16.515 1.00 93.62 108 ARG A C 1
ATOM 802 O O . ARG A 1 108 ? -6.436 8.321 16.990 1.00 93.62 108 ARG A O 1
ATOM 809 N N . ASP A 1 109 ? -4.221 8.698 17.201 1.00 93.75 109 ASP A N 1
ATOM 810 C CA . ASP A 1 109 ? -4.252 9.107 18.608 1.00 93.75 109 ASP A CA 1
ATOM 811 C C . ASP A 1 109 ? -5.071 10.389 18.805 1.00 93.75 109 ASP A C 1
ATOM 813 O O . ASP A 1 109 ? -5.920 10.453 19.695 1.00 93.75 109 ASP A O 1
ATOM 817 N N . ARG A 1 110 ? -4.880 11.398 17.942 1.00 93.62 110 ARG A N 1
ATOM 818 C CA . ARG A 1 110 ? -5.647 12.656 17.994 1.00 93.62 110 ARG A CA 1
ATOM 819 C C . ARG A 1 110 ? -7.143 12.433 17.777 1.00 93.62 110 ARG A C 1
ATOM 821 O O . ARG A 1 110 ? -7.956 13.085 18.426 1.00 93.62 110 ARG A O 1
ATOM 828 N N . ALA A 1 111 ? -7.495 11.524 16.875 1.00 91.44 111 ALA A N 1
ATOM 829 C CA . ALA A 1 111 ? -8.872 11.149 16.586 1.00 91.44 111 ALA A CA 1
ATOM 830 C C . ALA A 1 111 ? -9.476 10.201 17.641 1.00 91.44 111 ALA A C 1
ATOM 832 O O . ALA A 1 111 ? -10.662 9.885 17.556 1.00 91.44 111 ALA A O 1
ATOM 833 N N . GLY A 1 112 ? -8.684 9.715 18.608 1.00 91.75 112 GLY A N 1
ATOM 834 C CA . GLY A 1 112 ? -9.118 8.701 19.573 1.00 91.75 112 GLY A CA 1
ATOM 835 C C . GLY A 1 112 ? -9.519 7.372 18.921 1.00 91.75 112 GLY A C 1
ATOM 836 O O . GLY A 1 112 ? -10.341 6.640 19.472 1.00 91.75 112 GLY A O 1
ATOM 837 N N . SER A 1 113 ? -8.989 7.076 17.730 1.00 90.12 113 SER A N 1
ATOM 838 C CA . SER A 1 113 ? -9.355 5.894 16.949 1.00 90.12 113 SER A CA 1
ATOM 839 C C . SER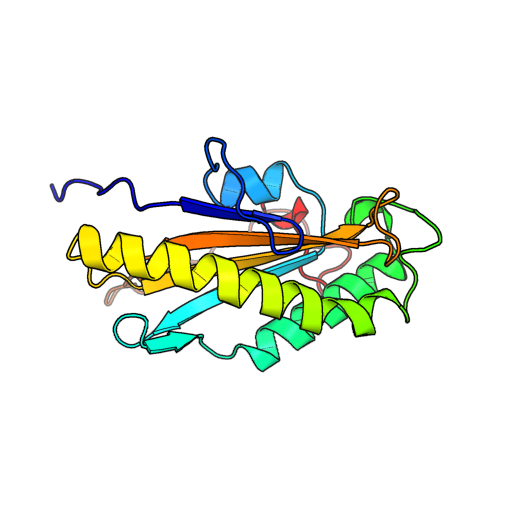 A 1 113 ? -8.567 4.663 17.396 1.00 90.12 113 SER A C 1
ATOM 841 O O . SER A 1 113 ? -7.376 4.729 17.697 1.00 90.12 113 SER A O 1
ATOM 843 N N . THR A 1 114 ? -9.230 3.507 17.393 1.00 91.50 114 THR A N 1
ATOM 844 C CA . THR A 1 114 ? -8.598 2.200 17.611 1.00 91.50 114 THR A CA 1
ATOM 845 C C . THR A 1 114 ? -8.433 1.398 16.323 1.00 91.50 114 THR A C 1
ATOM 847 O O . THR A 1 114 ? -7.890 0.293 16.368 1.00 91.50 114 THR A O 1
ATOM 850 N N . GLU A 1 115 ? -8.847 1.954 15.180 1.00 93.81 115 GLU A N 1
ATOM 851 C CA . GLU A 1 115 ? -8.792 1.298 13.872 1.00 93.81 115 GLU A CA 1
ATOM 852 C C . GLU A 1 115 ? -7.364 0.872 13.511 1.00 93.81 115 GLU A C 1
ATOM 854 O O . GLU A 1 115 ? -6.377 1.454 13.971 1.00 93.81 115 GLU A O 1
ATOM 859 N N . GLU A 1 116 ? -7.251 -0.169 12.689 1.00 95.88 116 GLU A N 1
ATOM 860 C CA . GLU A 1 116 ? -5.965 -0.569 12.129 1.00 95.88 116 GLU A CA 1
ATOM 861 C C . GLU A 1 116 ? -5.595 0.359 10.965 1.00 95.88 116 GLU A C 1
ATOM 863 O O . GLU A 1 116 ? -6.408 1.143 10.483 1.00 95.88 116 GLU A O 1
ATOM 868 N N . LEU A 1 117 ? -4.363 0.263 10.480 1.00 97.06 117 LEU A N 1
ATOM 869 C CA . LEU A 1 117 ? -3.889 0.984 9.306 1.00 97.06 117 LEU A CA 1
ATOM 870 C C . LEU A 1 117 ? -3.690 -0.008 8.163 1.00 97.06 117 LEU A C 1
ATOM 872 O O . LEU A 1 117 ? -2.975 -0.995 8.326 1.00 97.06 117 LEU A O 1
ATOM 876 N N . ALA A 1 118 ? -4.290 0.243 7.004 1.00 97.38 118 ALA A N 1
ATOM 877 C CA . ALA A 1 118 ? -3.901 -0.394 5.753 1.00 97.38 118 ALA A CA 1
ATOM 878 C C . ALA A 1 118 ? -2.688 0.343 5.180 1.00 97.38 118 ALA A C 1
ATOM 880 O O . ALA A 1 118 ? -2.657 1.570 5.150 1.00 97.38 118 ALA A O 1
ATOM 881 N N . ILE A 1 119 ? -1.697 -0.418 4.723 1.00 98.06 119 ILE A N 1
ATOM 882 C CA . ILE A 1 119 ? -0.420 0.086 4.221 1.00 98.06 119 ILE A CA 1
ATOM 883 C C . ILE A 1 119 ? -0.206 -0.520 2.841 1.00 98.06 119 ILE A C 1
ATOM 885 O O . ILE A 1 119 ? -0.064 -1.739 2.712 1.00 98.06 119 ILE A O 1
ATOM 889 N N . THR A 1 120 ? -0.177 0.317 1.813 1.00 98.06 120 THR A N 1
ATOM 890 C CA . THR A 1 120 ? 0.108 -0.079 0.435 1.00 98.06 120 THR A CA 1
ATOM 891 C C . THR A 1 120 ? 1.409 0.561 -0.016 1.00 98.06 120 THR A C 1
ATOM 893 O O . THR A 1 120 ? 1.489 1.778 -0.119 1.00 98.06 120 THR A O 1
ATOM 896 N N . ALA A 1 121 ? 2.416 -0.265 -0.289 1.00 97.81 121 ALA A N 1
ATOM 897 C CA . ALA A 1 121 ? 3.661 0.170 -0.909 1.00 97.81 121 ALA A CA 1
ATOM 898 C C . ALA A 1 121 ? 3.593 -0.123 -2.408 1.00 97.81 121 ALA A C 1
ATOM 900 O O . ALA A 1 121 ? 3.265 -1.252 -2.789 1.00 97.81 121 ALA A O 1
ATOM 901 N N . LEU A 1 122 ? 3.900 0.872 -3.230 1.00 96.94 122 LEU A N 1
ATOM 902 C CA . LEU A 1 122 ? 4.000 0.776 -4.680 1.00 96.94 122 LEU A CA 1
ATOM 903 C C . LEU A 1 122 ? 5.377 1.268 -5.118 1.00 96.94 122 LEU A C 1
ATOM 905 O O . LEU A 1 122 ? 5.883 2.251 -4.586 1.00 96.94 122 LEU A O 1
ATOM 909 N N . VAL A 1 123 ? 5.969 0.578 -6.086 1.00 94.19 123 VAL A N 1
ATOM 910 C CA . VAL A 1 123 ? 7.226 0.975 -6.721 1.00 94.19 123 VAL A CA 1
ATOM 911 C C . VAL A 1 123 ? 7.021 1.063 -8.223 1.00 94.19 123 VAL A C 1
ATOM 913 O O . VAL A 1 123 ? 6.372 0.192 -8.815 1.00 94.19 123 VAL A O 1
ATOM 916 N N . ARG A 1 124 ? 7.569 2.110 -8.831 1.00 91.19 124 ARG A N 1
ATOM 917 C CA . ARG A 1 124 ? 7.544 2.318 -10.282 1.00 91.19 124 ARG A CA 1
ATOM 918 C C . ARG A 1 124 ? 8.925 2.727 -10.776 1.00 91.19 124 ARG A C 1
ATOM 920 O O . ARG A 1 124 ? 9.712 3.257 -9.995 1.00 91.19 124 ARG A O 1
ATOM 927 N N . GLY A 1 125 ? 9.200 2.516 -12.056 1.00 87.75 125 GLY A N 1
ATOM 928 C CA . GLY A 1 125 ? 10.401 3.047 -12.695 1.00 87.75 125 GLY A CA 1
ATOM 929 C C . GLY A 1 125 ? 10.387 4.578 -12.719 1.00 87.75 125 GLY A C 1
ATOM 930 O O . GLY A 1 125 ? 9.345 5.180 -12.970 1.00 87.75 125 GLY A O 1
ATOM 931 N N . SER A 1 126 ? 11.538 5.191 -12.453 1.00 84.31 126 SER A N 1
ATOM 932 C CA . SER A 1 126 ? 11.733 6.644 -12.476 1.00 84.31 126 SER A CA 1
ATOM 933 C C . SER A 1 126 ? 12.934 7.005 -13.347 1.00 84.31 126 SER A C 1
ATOM 935 O O . SER A 1 126 ? 13.954 6.311 -13.347 1.00 84.31 126 SER A O 1
ATOM 937 N N . GLU A 1 127 ? 12.798 8.086 -14.112 1.00 79.06 127 GLU A N 1
ATOM 938 C CA . GLU A 1 127 ? 13.895 8.679 -14.887 1.00 79.06 127 GLU A CA 1
ATOM 939 C C . GLU A 1 127 ? 14.649 9.747 -14.084 1.00 79.06 127 GLU A C 1
ATOM 941 O O . GLU A 1 127 ? 15.804 10.050 -14.386 1.00 79.06 127 GLU A O 1
ATOM 946 N N . GLU A 1 128 ? 13.994 10.302 -13.062 1.00 80.69 128 GLU A N 1
ATOM 947 C CA . GLU A 1 128 ? 14.487 11.420 -12.256 1.00 80.69 128 GLU A CA 1
ATOM 948 C C . GLU A 1 128 ? 15.357 10.937 -11.089 1.00 80.69 128 GLU A C 1
ATOM 950 O O . GLU A 1 128 ? 16.330 11.600 -10.728 1.00 80.69 128 GLU A O 1
ATOM 955 N N . GLU A 1 129 ? 15.050 9.760 -10.540 1.00 80.62 129 GLU A N 1
ATOM 956 C CA . GLU A 1 129 ? 15.762 9.193 -9.395 1.00 80.62 129 GLU A CA 1
ATOM 957 C C . GLU A 1 129 ? 17.054 8.478 -9.815 1.00 80.62 129 GLU A C 1
ATOM 959 O O . GLU A 1 129 ? 17.097 7.723 -10.794 1.00 80.62 129 GLU A O 1
ATOM 964 N N . GLU A 1 130 ? 18.126 8.672 -9.040 1.00 76.00 130 GLU A N 1
ATOM 965 C CA . GLU A 1 130 ? 19.438 8.062 -9.308 1.00 76.00 130 GLU A CA 1
ATOM 966 C C . GLU A 1 130 ? 19.359 6.526 -9.300 1.00 76.00 130 GLU A C 1
ATOM 968 O O . GLU A 1 130 ? 19.903 5.862 -10.189 1.00 76.00 130 GLU A O 1
ATOM 973 N N . ASP A 1 131 ? 18.582 5.980 -8.362 1.00 75.56 131 ASP A N 1
ATOM 974 C CA . ASP A 1 131 ? 18.313 4.549 -8.204 1.00 75.56 131 ASP A CA 1
ATOM 975 C C . ASP A 1 131 ? 17.270 4.002 -9.200 1.00 75.56 131 ASP A C 1
ATOM 977 O O . ASP A 1 131 ? 16.996 2.797 -9.235 1.00 75.56 131 ASP A O 1
ATOM 981 N N . GLY A 1 132 ? 16.698 4.874 -10.038 1.00 81.31 132 GLY A N 1
ATOM 982 C CA . GLY A 1 132 ? 15.794 4.516 -11.129 1.00 81.31 132 GLY A CA 1
ATOM 983 C C . GLY A 1 132 ? 14.393 4.079 -10.699 1.00 81.31 132 GLY A C 1
ATOM 984 O O . GLY A 1 132 ? 13.687 3.467 -11.506 1.00 81.31 132 GLY A O 1
ATOM 985 N N . LEU A 1 133 ? 13.983 4.354 -9.456 1.00 87.12 133 LEU A N 1
ATOM 986 C CA . LEU A 1 133 ? 12.664 4.007 -8.927 1.00 87.12 133 LEU A CA 1
ATOM 987 C C . LEU A 1 133 ? 12.066 5.134 -8.093 1.00 87.12 133 LEU A C 1
ATOM 989 O O . LEU A 1 133 ? 12.752 5.698 -7.250 1.00 87.12 133 LEU A O 1
ATOM 993 N N . ASP A 1 134 ? 10.757 5.324 -8.229 1.00 91.69 134 ASP A N 1
ATOM 994 C CA . ASP A 1 134 ? 9.964 6.013 -7.216 1.00 91.69 134 ASP A CA 1
ATOM 995 C C . ASP A 1 134 ? 9.284 4.987 -6.304 1.00 91.69 134 ASP A C 1
ATOM 997 O O . ASP A 1 134 ? 8.768 3.952 -6.752 1.00 91.69 134 ASP A O 1
ATOM 1001 N N . VAL A 1 135 ? 9.225 5.313 -5.018 1.00 94.38 135 VAL A N 1
ATOM 1002 C CA . VAL A 1 135 ? 8.533 4.562 -3.977 1.00 94.38 135 VAL A CA 1
ATOM 1003 C C . VAL A 1 135 ? 7.393 5.396 -3.421 1.00 94.38 135 VAL A C 1
ATOM 1005 O O . VAL A 1 135 ? 7.581 6.494 -2.905 1.00 94.38 135 VAL A O 1
ATOM 1008 N N . PHE A 1 136 ? 6.202 4.815 -3.455 1.00 96.81 136 PHE A N 1
ATOM 1009 C CA . PHE A 1 136 ? 4.989 5.387 -2.901 1.00 96.81 136 PHE A CA 1
ATOM 1010 C C . PHE A 1 136 ? 4.507 4.521 -1.748 1.00 96.81 136 PHE A C 1
ATOM 1012 O O . PHE A 1 136 ? 4.369 3.303 -1.881 1.00 96.81 136 PHE A O 1
ATOM 1019 N N . LEU A 1 137 ? 4.182 5.148 -0.625 1.00 97.81 137 LEU A N 1
ATOM 1020 C CA . LEU A 1 137 ? 3.531 4.493 0.496 1.00 97.81 137 LEU A CA 1
ATOM 1021 C C . LEU A 1 137 ? 2.212 5.188 0.805 1.00 97.81 137 LEU A C 1
ATOM 1023 O O . LEU A 1 137 ? 2.182 6.303 1.324 1.00 97.81 137 LEU A O 1
ATOM 1027 N N . HIS A 1 138 ? 1.120 4.502 0.493 1.00 98.00 138 HIS A N 1
ATOM 1028 C CA . HIS A 1 138 ? -0.233 4.910 0.834 1.00 98.00 138 HIS A CA 1
ATOM 1029 C C . HIS A 1 138 ? -0.642 4.263 2.156 1.00 98.00 138 HIS A C 1
ATOM 1031 O O . HIS A 1 138 ? -0.563 3.040 2.307 1.00 98.00 138 HIS A O 1
ATOM 1037 N N . ILE A 1 139 ? -1.067 5.075 3.119 1.00 97.94 139 ILE A N 1
ATOM 1038 C CA . ILE A 1 139 ? -1.558 4.615 4.417 1.0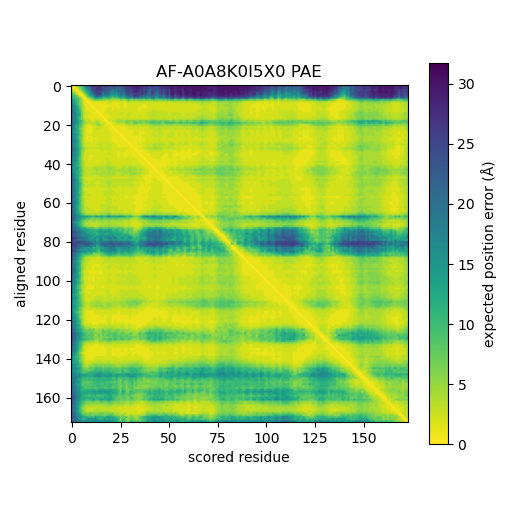0 97.94 139 ILE A CA 1
ATOM 1039 C C . ILE A 1 139 ? -2.959 5.169 4.631 1.00 97.94 139 ILE A C 1
ATOM 1041 O O . ILE A 1 139 ? -3.191 6.366 4.470 1.00 97.94 139 ILE A O 1
ATOM 1045 N N . GLY A 1 140 ? -3.888 4.310 5.033 1.00 96.12 140 GLY A N 1
ATOM 1046 C CA . GLY A 1 140 ? -5.248 4.710 5.377 1.00 96.12 140 GLY A CA 1
ATOM 1047 C C . GLY A 1 140 ? -5.778 3.930 6.567 1.00 96.12 140 GLY A C 1
ATOM 1048 O O . GLY A 1 140 ? -5.323 2.820 6.843 1.00 96.12 140 GLY A O 1
ATOM 1049 N N . PHE A 1 141 ? -6.749 4.500 7.273 1.00 95.19 141 PHE A N 1
ATOM 1050 C CA . PHE A 1 141 ? -7.436 3.776 8.340 1.00 95.19 141 PHE A CA 1
ATOM 1051 C C . PHE A 1 141 ? -8.228 2.599 7.765 1.00 95.19 141 PHE A C 1
ATOM 1053 O O . PHE A 1 141 ? -8.764 2.657 6.655 1.00 95.19 141 PHE A O 1
ATOM 1060 N N . PHE A 1 142 ? -8.254 1.502 8.509 1.00 93.69 142 PHE A N 1
ATOM 1061 C CA . PHE A 1 142 ? -8.757 0.222 8.054 1.00 93.69 142 PHE A CA 1
ATOM 1062 C C . PHE A 1 142 ? -9.511 -0.496 9.166 1.00 93.69 142 PHE A C 1
ATOM 1064 O O . PHE A 1 142 ? -8.961 -0.849 10.211 1.00 93.69 142 PHE A O 1
ATOM 1071 N N . VAL A 1 143 ? -10.772 -0.800 8.874 1.00 91.88 143 VAL A N 1
ATOM 1072 C CA . VAL A 1 143 ? -11.595 -1.708 9.667 1.00 91.88 143 VAL A CA 1
ATOM 1073 C C . VAL A 1 143 ? -11.628 -3.055 8.944 1.00 91.88 143 VAL A C 1
ATOM 1075 O O . VAL A 1 143 ? -12.137 -3.124 7.823 1.00 91.88 143 VAL A O 1
ATOM 1078 N N . PRO A 1 144 ? -11.085 -4.134 9.538 1.00 84.75 144 PRO A N 1
ATOM 1079 C CA . PRO A 1 144 ? -11.141 -5.456 8.930 1.00 84.75 144 PRO A CA 1
ATOM 1080 C C . PRO A 1 144 ? -12.591 -5.880 8.645 1.00 84.75 144 PRO A C 1
ATOM 1082 O O . PRO A 1 144 ? -13.412 -5.864 9.565 1.00 84.75 144 PRO A O 1
ATOM 1085 N N . PRO A 1 145 ? -12.929 -6.280 7.404 1.00 84.81 145 PRO A N 1
ATOM 1086 C CA . PRO A 1 145 ? -14.272 -6.748 7.094 1.00 84.81 145 PRO A CA 1
ATOM 1087 C C . PRO A 1 145 ? -14.553 -8.063 7.825 1.00 84.81 145 PRO A C 1
ATOM 1089 O O . PRO A 1 145 ? -13.715 -8.968 7.848 1.00 84.81 145 PRO A O 1
ATOM 1092 N N . VAL A 1 146 ? -15.751 -8.181 8.400 1.00 85.06 146 VAL A N 1
ATOM 1093 C CA . VAL A 1 146 ? -16.229 -9.417 9.026 1.00 85.06 146 VAL A CA 1
ATOM 1094 C C . VAL A 1 146 ? -17.186 -10.105 8.066 1.00 85.06 146 VAL A C 1
ATOM 1096 O O . VAL A 1 146 ? -18.316 -9.664 7.865 1.00 85.06 146 VAL A O 1
ATOM 1099 N N . PHE A 1 147 ? -16.732 -11.204 7.473 1.00 81.50 147 PHE A N 1
ATOM 1100 C CA . PHE A 1 147 ? -17.608 -12.119 6.754 1.00 81.50 147 PHE A CA 1
ATOM 1101 C C . PHE A 1 147 ? -18.317 -12.959 7.814 1.00 81.50 147 PHE A C 1
ATOM 1103 O O . PHE A 1 147 ? -17.681 -13.781 8.469 1.00 81.50 147 PHE A O 1
ATOM 1110 N N . GLY A 1 148 ? -19.594 -12.663 8.070 1.00 84.88 148 GLY A N 1
ATOM 1111 C CA . GLY A 1 148 ? -20.396 -13.346 9.089 1.00 84.88 148 GLY A CA 1
ATOM 1112 C C . GLY A 1 148 ? -20.559 -14.848 8.819 1.00 84.88 148 GLY A C 1
ATOM 1113 O O . GLY A 1 148 ? -19.864 -15.441 8.000 1.00 84.88 148 GLY A O 1
ATOM 1114 N N . THR A 1 149 ? -21.530 -15.492 9.464 1.00 87.38 149 THR A N 1
ATOM 1115 C CA . THR A 1 149 ? -21.748 -16.947 9.322 1.00 87.38 149 THR A CA 1
ATOM 1116 C C . THR A 1 149 ? -22.063 -17.400 7.893 1.00 87.38 149 THR A C 1
ATOM 1118 O O . THR A 1 149 ? -21.802 -18.549 7.553 1.00 87.38 149 THR A O 1
ATOM 1121 N N . ALA A 1 150 ? -22.580 -16.506 7.046 1.00 86.50 150 ALA A N 1
ATOM 1122 C CA . ALA A 1 150 ? -22.813 -16.760 5.624 1.00 86.50 150 ALA A CA 1
ATOM 1123 C C . ALA A 1 150 ? -21.522 -16.800 4.777 1.00 86.50 150 ALA A C 1
ATOM 1125 O O . ALA A 1 150 ? -21.559 -17.234 3.629 1.00 86.50 150 ALA A O 1
ATOM 1126 N N . GLY A 1 151 ? -20.380 -16.372 5.329 1.00 88.25 151 GLY A N 1
ATOM 1127 C CA . GLY A 1 151 ? -19.099 -16.342 4.629 1.00 88.25 151 GLY A CA 1
ATOM 1128 C C . GLY A 1 151 ? -19.046 -15.312 3.495 1.00 88.25 151 GLY A C 1
ATOM 1129 O O . GLY A 1 151 ? -19.729 -14.289 3.524 1.00 88.25 151 GLY A O 1
ATOM 1130 N N . ALA A 1 152 ? -18.181 -15.572 2.513 1.00 89.12 152 ALA A N 1
ATOM 1131 C CA . ALA A 1 152 ? -18.053 -14.777 1.295 1.00 89.12 152 ALA A CA 1
ATOM 1132 C C . ALA A 1 152 ? -18.599 -15.561 0.092 1.00 89.12 152 ALA A C 1
ATOM 1134 O O . ALA A 1 152 ? -18.356 -16.761 -0.033 1.00 89.12 152 ALA A O 1
ATOM 1135 N N . HIS A 1 153 ? -19.297 -14.873 -0.812 1.00 89.81 153 HIS A N 1
ATOM 1136 C CA . HIS A 1 153 ? -19.748 -15.437 -2.084 1.00 89.81 153 HIS A CA 1
ATOM 1137 C C . HIS A 1 153 ? -18.725 -15.127 -3.179 1.00 89.81 153 HIS A C 1
ATOM 1139 O O . HIS A 1 153 ? -18.208 -14.013 -3.249 1.00 89.81 153 HIS A O 1
ATOM 1145 N N . LEU A 1 154 ? -18.444 -16.108 -4.036 1.00 90.88 154 LEU A N 1
ATOM 1146 C CA . LEU A 1 154 ? -17.468 -15.992 -5.116 1.00 90.88 154 LEU A CA 1
ATOM 1147 C C . LEU A 1 154 ? -18.142 -16.246 -6.466 1.00 90.88 154 LEU A C 1
ATOM 1149 O O . LEU A 1 154 ? -18.929 -17.180 -6.605 1.00 90.88 154 LEU A O 1
ATOM 1153 N N . ALA A 1 155 ? -17.776 -15.445 -7.460 1.00 92.88 155 ALA A N 1
ATOM 1154 C CA . ALA A 1 155 ? -18.085 -15.672 -8.864 1.00 92.88 155 ALA A CA 1
ATOM 1155 C C . ALA A 1 155 ? -16.817 -15.463 -9.700 1.00 92.88 155 ALA A C 1
ATOM 1157 O O . ALA A 1 155 ? -15.927 -14.706 -9.310 1.00 92.88 155 ALA A O 1
ATOM 1158 N N . VAL A 1 156 ? -16.733 -16.141 -10.844 1.00 90.50 156 VAL A N 1
ATOM 1159 C CA . VAL A 1 156 ? -15.653 -15.927 -11.814 1.00 90.50 156 VAL A CA 1
ATOM 1160 C C . VAL A 1 156 ? -15.994 -14.697 -12.649 1.00 90.50 156 VAL A C 1
ATOM 1162 O O . VAL A 1 156 ? -17.105 -14.595 -13.168 1.00 90.50 156 VAL A O 1
ATOM 1165 N N . ALA A 1 157 ? -15.045 -13.774 -12.778 1.00 86.06 157 ALA A N 1
ATOM 1166 C CA . ALA A 1 157 ? -15.207 -12.548 -13.545 1.00 86.06 157 ALA A CA 1
ATOM 1167 C C . ALA A 1 157 ? -13.931 -12.232 -14.330 1.00 86.06 157 ALA A C 1
ATOM 1169 O O . ALA A 1 157 ? -12.826 -12.430 -13.826 1.00 86.06 157 ALA A O 1
ATOM 1170 N N . GLY A 1 158 ? -14.113 -11.695 -15.537 1.00 82.12 158 GLY A N 1
ATOM 1171 C CA . GLY A 1 158 ? -13.036 -11.155 -16.361 1.00 82.12 158 GLY A CA 1
ATOM 1172 C C . GLY A 1 158 ? -12.128 -12.196 -17.035 1.00 82.12 158 GLY A C 1
ATOM 1173 O O . GLY A 1 158 ? -12.311 -13.406 -16.872 1.00 82.12 158 GLY A O 1
ATOM 1174 N N . PRO A 1 159 ? -11.170 -11.717 -17.847 1.00 82.25 159 PRO A N 1
ATOM 1175 C CA . PRO A 1 159 ? -10.157 -12.550 -18.481 1.00 82.25 159 PRO A CA 1
ATOM 1176 C C . PRO A 1 159 ? -9.081 -13.013 -17.483 1.00 82.25 159 PRO A C 1
ATOM 1178 O O . PRO A 1 159 ? -8.959 -12.506 -16.367 1.00 82.25 159 PRO A O 1
ATOM 1181 N N . GLY A 1 160 ? -8.279 -13.994 -17.906 1.00 81.75 160 GLY A N 1
ATOM 1182 C CA . GLY A 1 160 ? -7.073 -14.400 -17.182 1.00 81.75 160 GLY A CA 1
ATOM 1183 C C . GLY A 1 160 ? -6.023 -13.284 -17.132 1.00 81.75 160 GLY A C 1
ATOM 1184 O O . GLY A 1 160 ? -6.097 -12.309 -17.872 1.00 81.75 160 GLY A O 1
ATOM 1185 N N . ARG A 1 161 ? -5.037 -13.433 -16.244 1.00 80.69 161 ARG A N 1
ATOM 1186 C CA . ARG A 1 161 ? -3.952 -12.457 -16.065 1.00 80.69 161 ARG A CA 1
ATOM 1187 C C . ARG A 1 161 ? -2.719 -12.884 -16.851 1.00 80.69 161 ARG A C 1
ATOM 1189 O O . ARG A 1 161 ? -2.270 -14.015 -16.670 1.00 80.69 161 ARG A O 1
ATOM 1196 N N . ASP A 1 162 ? -2.126 -11.960 -17.600 1.00 78.06 162 ASP A N 1
ATOM 1197 C CA . ASP A 1 162 ? -0.916 -12.227 -18.390 1.00 78.06 162 ASP A CA 1
ATOM 1198 C C . ASP A 1 162 ? 0.309 -12.502 -17.502 1.00 78.06 162 ASP A C 1
ATOM 1200 O O . ASP A 1 162 ? 1.062 -13.443 -17.741 1.00 78.06 162 ASP A O 1
ATOM 1204 N N . VAL A 1 163 ? 0.471 -11.739 -16.413 1.00 86.94 163 VAL A N 1
ATOM 1205 C CA . VAL A 1 163 ? 1.601 -11.869 -15.472 1.00 86.94 163 VAL A CA 1
ATOM 1206 C C . VAL A 1 163 ? 1.092 -12.163 -14.062 1.00 86.94 163 VAL A C 1
ATOM 1208 O O . VAL A 1 163 ? 1.356 -11.438 -13.106 1.00 86.94 163 VAL A O 1
ATOM 1211 N N . ALA A 1 164 ? 0.330 -13.249 -13.909 1.00 88.06 164 ALA A N 1
ATOM 1212 C CA . ALA A 1 164 ? -0.330 -13.615 -12.647 1.00 88.06 164 ALA A CA 1
ATOM 1213 C C . ALA A 1 164 ? 0.618 -13.749 -11.432 1.00 88.06 164 ALA A C 1
ATOM 1215 O O . ALA A 1 164 ? 0.171 -13.652 -10.288 1.00 88.06 164 ALA A O 1
ATOM 1216 N N . ALA A 1 165 ? 1.913 -13.984 -11.672 1.00 91.19 165 ALA A N 1
ATOM 1217 C CA . ALA A 1 165 ? 2.932 -14.124 -10.635 1.00 91.19 165 ALA A CA 1
ATOM 1218 C C . ALA A 1 165 ? 3.388 -12.786 -10.016 1.00 91.19 165 ALA A C 1
ATOM 1220 O O . ALA A 1 165 ? 3.898 -12.792 -8.895 1.00 91.19 165 ALA A O 1
ATOM 1221 N N . ALA A 1 166 ? 3.205 -11.655 -10.706 1.00 92.31 166 ALA A N 1
ATOM 1222 C CA . ALA A 1 166 ? 3.584 -10.327 -10.220 1.00 92.31 166 ALA A CA 1
ATOM 1223 C C . ALA A 1 166 ? 2.347 -9.554 -9.775 1.00 92.31 166 ALA A C 1
ATOM 1225 O O . ALA A 1 166 ? 1.342 -9.580 -10.466 1.00 92.31 166 ALA A O 1
ATOM 1226 N N . LYS A 1 167 ? 2.410 -8.823 -8.660 1.00 93.50 167 LYS A N 1
ATOM 1227 C CA . LYS A 1 167 ? 1.310 -7.958 -8.217 1.00 93.50 167 LYS A CA 1
ATOM 1228 C C . LYS A 1 167 ? 1.554 -6.515 -8.677 1.00 93.50 167 LYS A C 1
ATOM 1230 O O . LYS A 1 167 ? 2.469 -5.867 -8.173 1.00 93.50 167 LYS A O 1
ATOM 1235 N N . TYR A 1 168 ? 0.731 -6.015 -9.600 1.00 92.75 168 TYR A N 1
ATOM 1236 C CA . TYR A 1 168 ? 0.877 -4.690 -10.221 1.00 92.75 168 TYR A CA 1
ATOM 1237 C C . TYR A 1 168 ? -0.458 -3.961 -10.377 1.00 92.75 168 TYR A C 1
ATOM 1239 O O . TYR A 1 168 ? -1.521 -4.580 -10.365 1.00 92.75 168 TYR A O 1
ATOM 1247 N N . SER A 1 169 ? -0.400 -2.636 -10.436 1.00 89.94 169 SER A N 1
ATOM 1248 C CA . SER A 1 169 ? -1.545 -1.761 -10.183 1.00 89.94 169 SER A CA 1
ATOM 1249 C C . SER A 1 169 ? -2.620 -1.747 -11.270 1.00 89.94 169 SER A C 1
ATOM 1251 O O . SER A 1 169 ? -3.773 -1.499 -10.938 1.00 89.94 169 SER A O 1
ATOM 1253 N N . ASP A 1 170 ? -2.318 -2.143 -12.509 1.00 83.94 170 ASP A N 1
ATOM 1254 C CA . ASP A 1 170 ? -3.350 -2.342 -13.542 1.00 83.94 170 ASP A CA 1
ATOM 1255 C C . ASP A 1 170 ? -4.390 -3.409 -13.148 1.00 83.94 170 ASP A C 1
ATOM 1257 O O . ASP A 1 170 ? -5.489 -3.424 -13.692 1.00 83.94 170 ASP A O 1
ATOM 1261 N N . TRP A 1 171 ? -4.099 -4.266 -12.159 1.00 74.06 171 TRP A N 1
ATOM 1262 C CA . TRP A 1 171 ? -5.090 -5.175 -11.562 1.00 74.06 171 TRP A CA 1
ATOM 1263 C C . TRP A 1 171 ? -6.167 -4.484 -10.731 1.00 74.06 171 TRP A C 1
ATOM 1265 O O . TRP A 1 171 ? -7.119 -5.141 -10.313 1.00 74.06 171 TRP A O 1
ATOM 1275 N N . ALA A 1 172 ? -5.971 -3.215 -10.385 1.00 70.06 172 ALA A N 1
ATOM 1276 C CA . ALA A 1 172 ? -6.945 -2.444 -9.635 1.00 70.06 172 ALA A CA 1
ATOM 1277 C C . ALA A 1 172 ? -8.102 -1.941 -10.518 1.00 70.06 172 ALA A C 1
ATOM 1279 O O . ALA A 1 172 ? -9.069 -1.439 -9.959 1.00 70.06 172 ALA A O 1
ATOM 1280 N N . ARG A 1 173 ? -7.998 -2.084 -11.848 1.00 60.59 173 ARG A N 1
ATOM 1281 C CA . ARG A 1 173 ? -9.006 -1.676 -12.839 1.00 60.59 173 ARG A CA 1
ATOM 1282 C C . ARG A 1 173 ? -10.048 -2.759 -13.116 1.00 60.59 173 ARG A C 1
ATOM 1284 O O . ARG A 1 173 ? -9.715 -3.960 -12.991 1.00 60.59 173 ARG A O 1
#

pLDDT: mean 87.03, std 13.31, range [29.78, 98.06]

Foldseek 3Di:
DDDPPPWDKWKFKQLHTDPDDDDDPLVVLQPDAFFKFKWKADDLNPDTPPVVVRLVQSLVQLQVCLVPPQVSLVDVDPLSHPPLSNVPSVVRVVSNCVSGSVVNVVVCVVVVHSFMKMWMWGKHADPPDPSRIMIMIMITTDDDDDQPPVGDDDDDDDDDDPCVSTHISNVSD

Sequence (173 aa):
MAASCSGGRFLIVNGVPHAGDVPPVLAFLESTSGAYTTTRTYGSAALVLFWERHLCRLADSARILAGSPPELLGSDHPRARFPAVSAVIRPFVEESLRAGLGLALRERDRAGSTEELAITALVRGSEEEEDGLDVFLHIGFFVPPVFGTAGAHLAVAGPGRDVAAAKYSDWAR

Organism: Cocos nucifera (NCBI:txid13894)

Mean predicted aligned error: 6.19 Å

Secondary structure (DSSP, 8-state):
--------EEEEETTEEP-SPPPPHHHHHHHS-SEEEEEEEETTTTEETTHHHHHHHHHHHHHHHHHS-GGGGT---TTS-TTHHHHHHHHHHHHHHHHHHHHHHHHHHHTT---EEEEEEEEEE-SSSTTSEEEEEEEEEE------TT-------SPPPTTTTS-BGGGG-

Nearest PDB structures (foldseek):
  5k3w-assembly1_B  TM=6.068E-01  e=1.257E-04  Curtobacterium pusillum
  5k3w-assembly1_A  TM=5.976E-01  e=1.796E-04  Curtobacterium pusillum
  2ffs-assembly1_B  TM=6.391E-01  e=4.994E+00  Pseudomonas aeruginosa PAO1
  5nwm-assembly1_A  TM=2.083E-01  e=1.432E+00  Homo sapiens

Radius of gyration: 16.75 Å; Cα contacts (8 Å, |Δi|>4): 308; chains: 1; bounding box: 46×35×39 Å

InterPro domains:
  IPR036038 Aminotransferase-like, PLP-dependent enzymes [SSF56752] (23-95)
  IPR043131 Branched-chain-amino-acid aminotransferase-like, N-terminal [G3DSA:3.30.470.10] (28-134)

Solvent-accessible surface area (backbone atoms only — not comparable to full-atom values): 9676 Å² total; per-residue (Å²): 133,83,78,80,71,82,57,66,56,46,40,15,48,72,43,41,75,59,90,69,90,57,71,57,72,58,61,43,28,60,74,40,55,8,17,39,34,73,47,35,35,43,81,69,53,72,39,68,52,62,50,70,61,44,51,53,50,28,39,51,12,41,44,44,22,41,74,60,58,25,64,56,20,49,34,76,54,84,59,36,34,78,65,54,46,57,70,50,49,57,62,48,51,51,44,15,44,56,50,44,50,57,53,52,50,54,48,32,61,75,69,69,53,68,61,23,38,33,39,34,44,36,39,22,36,32,91,85,40,93,72,8,50,46,42,37,36,41,35,33,59,34,78,84,85,80,66,58,96,86,49,79,89,85,81,92,74,85,79,86,67,94,60,74,89,37,44,42,19,74,73,62,103